Protein AF-A0A1G8BYV1-F1 (afdb_monomer_lite)

Structure (mmCIF, N/CA/C/O backbone):
data_AF-A0A1G8BYV1-F1
#
_entry.id   AF-A0A1G8BYV1-F1
#
loop_
_atom_site.group_PDB
_atom_site.id
_atom_site.type_symbol
_atom_site.label_atom_id
_atom_site.label_alt_id
_atom_site.label_comp_id
_atom_site.label_asym_id
_atom_site.label_entity_id
_atom_site.label_seq_id
_atom_site.pdbx_PDB_ins_code
_atom_site.Cartn_x
_atom_site.Cartn_y
_atom_site.Cartn_z
_atom_site.occupancy
_atom_site.B_iso_or_equiv
_atom_site.auth_seq_id
_atom_site.auth_comp_id
_atom_site.auth_asym_id
_atom_site.auth_atom_id
_atom_site.pdbx_PDB_model_num
ATOM 1 N N . MET A 1 1 ? -1.128 -7.886 -15.187 1.00 60.19 1 MET A N 1
ATOM 2 C CA . MET A 1 1 ? -1.543 -7.084 -14.016 1.00 60.19 1 MET A CA 1
ATOM 3 C C . MET A 1 1 ? -0.276 -6.617 -13.323 1.00 60.19 1 MET A C 1
ATOM 5 O O . MET A 1 1 ? 0.543 -7.463 -12.987 1.00 60.19 1 MET A O 1
ATOM 9 N N . ASP A 1 2 ? -0.068 -5.309 -13.189 1.00 83.81 2 ASP A N 1
ATOM 10 C CA . ASP A 1 2 ? 1.187 -4.757 -12.673 1.00 83.81 2 ASP A CA 1
ATOM 11 C C . ASP A 1 2 ? 1.365 -5.003 -11.177 1.00 83.81 2 ASP A C 1
ATOM 13 O O . ASP A 1 2 ? 0.437 -4.834 -10.382 1.00 83.81 2 ASP A O 1
ATOM 17 N N . ARG A 1 3 ? 2.593 -5.351 -10.780 1.00 82.62 3 ARG A N 1
ATOM 18 C CA . ARG A 1 3 ? 2.963 -5.586 -9.376 1.00 82.62 3 ARG A CA 1
ATOM 19 C C . ARG A 1 3 ? 2.657 -4.372 -8.493 1.00 82.62 3 ARG A C 1
ATOM 21 O O . ARG A 1 3 ? 2.202 -4.540 -7.368 1.00 82.62 3 ARG A O 1
ATOM 28 N N . ARG A 1 4 ? 2.824 -3.158 -9.032 1.00 87.50 4 ARG A N 1
ATOM 29 C CA . ARG A 1 4 ? 2.428 -1.900 -8.380 1.00 87.50 4 ARG A CA 1
ATOM 30 C C . ARG A 1 4 ? 0.929 -1.874 -8.075 1.00 87.50 4 ARG A C 1
ATOM 32 O O . ARG A 1 4 ? 0.542 -1.608 -6.945 1.00 87.50 4 ARG A O 1
ATOM 39 N N . THR A 1 5 ? 0.097 -2.186 -9.065 1.00 88.94 5 THR A N 1
ATOM 40 C CA . THR A 1 5 ? -1.366 -2.191 -8.929 1.00 88.94 5 THR A CA 1
ATOM 41 C C . THR A 1 5 ? -1.839 -3.238 -7.923 1.00 88.94 5 THR A C 1
ATOM 43 O O . THR A 1 5 ? -2.778 -2.980 -7.176 1.00 88.94 5 THR A O 1
ATOM 46 N N . ALA A 1 6 ? -1.174 -4.395 -7.853 1.00 92.31 6 ALA A N 1
ATOM 47 C CA . ALA A 1 6 ? -1.458 -5.401 -6.831 1.00 92.31 6 ALA A CA 1
ATOM 48 C C . ALA A 1 6 ? -1.155 -4.883 -5.412 1.00 92.31 6 ALA A C 1
ATOM 50 O O . ALA A 1 6 ? -2.004 -5.000 -4.533 1.00 92.31 6 ALA A O 1
ATOM 51 N N . CYS A 1 7 ? 0.002 -4.244 -5.206 1.00 92.38 7 CYS A N 1
ATOM 52 C CA . CYS A 1 7 ? 0.366 -3.667 -3.909 1.00 92.38 7 CYS A CA 1
ATOM 53 C C . CYS A 1 7 ? -0.582 -2.536 -3.474 1.00 92.38 7 CYS A C 1
ATOM 55 O O . CYS A 1 7 ? -0.940 -2.470 -2.302 1.00 92.38 7 CYS A O 1
ATOM 57 N N . LEU A 1 8 ? -1.035 -1.688 -4.405 1.00 92.69 8 LEU A N 1
ATOM 58 C CA . LEU A 1 8 ? -2.002 -0.623 -4.105 1.00 92.69 8 LEU A CA 1
ATOM 59 C C . LEU A 1 8 ? -3.351 -1.187 -3.642 1.00 92.69 8 LEU A C 1
ATOM 61 O O . LEU A 1 8 ? -3.843 -0.796 -2.590 1.00 92.69 8 LEU A O 1
ATOM 65 N N . LYS A 1 9 ? -3.895 -2.179 -4.359 1.00 94.38 9 LYS A N 1
ATOM 66 C CA . LYS A 1 9 ? -5.144 -2.852 -3.958 1.00 94.38 9 LYS A CA 1
ATOM 67 C C . LYS A 1 9 ? -5.054 -3.474 -2.568 1.00 94.38 9 LYS A C 1
ATOM 69 O O . LYS A 1 9 ? -6.031 -3.502 -1.830 1.00 94.38 9 LYS A O 1
ATOM 74 N N . GLN A 1 10 ? -3.883 -4.002 -2.229 1.00 94.00 10 GLN A N 1
ATOM 75 C CA . GLN A 1 10 ? -3.656 -4.628 -0.938 1.00 94.00 10 GLN A CA 1
ATOM 76 C C . GLN A 1 10 ? -3.603 -3.582 0.182 1.00 94.00 10 GLN A C 1
ATOM 78 O O . GLN A 1 10 ? -4.226 -3.789 1.218 1.00 94.00 10 GLN A O 1
ATOM 83 N N . ALA A 1 11 ? -2.956 -2.434 -0.050 1.00 94.31 11 ALA A N 1
ATOM 84 C CA . ALA A 1 11 ? -2.966 -1.307 0.882 1.00 94.31 11 ALA A CA 1
ATOM 85 C C . ALA A 1 11 ? -4.385 -0.764 1.134 1.00 94.31 11 ALA A C 1
ATOM 87 O O . ALA A 1 11 ? -4.743 -0.505 2.282 1.00 94.31 11 ALA A O 1
ATOM 88 N N . ASP A 1 12 ? -5.208 -0.651 0.088 1.00 93.81 12 ASP A N 1
ATOM 89 C CA . ASP A 1 12 ? -6.602 -0.210 0.219 1.00 93.81 12 ASP A CA 1
ATOM 90 C C . ASP A 1 12 ? -7.433 -1.192 1.059 1.00 93.81 12 ASP A C 1
ATOM 92 O O . ASP A 1 12 ? -8.158 -0.771 1.958 1.00 93.81 12 ASP A O 1
ATOM 96 N N . ALA A 1 13 ? -7.249 -2.501 0.865 1.00 95.12 13 ALA A N 1
ATOM 97 C CA . ALA A 1 13 ? -7.924 -3.517 1.674 1.00 95.12 13 ALA A CA 1
ATOM 98 C C . ALA A 1 13 ? -7.548 -3.439 3.168 1.00 95.12 13 ALA A C 1
ATOM 100 O O . ALA A 1 13 ? -8.376 -3.713 4.036 1.00 95.12 13 ALA A O 1
ATOM 101 N N . PHE A 1 14 ? -6.306 -3.064 3.495 1.00 93.38 14 PHE A N 1
ATOM 102 C CA . PHE A 1 14 ? -5.898 -2.835 4.885 1.00 93.38 14 PHE A CA 1
ATOM 103 C C . PHE A 1 14 ? -6.469 -1.538 5.460 1.00 93.38 14 PHE A C 1
ATOM 105 O O . PHE A 1 14 ? -6.861 -1.520 6.622 1.00 93.38 14 PHE A O 1
ATOM 112 N N . ARG A 1 15 ? -6.613 -0.481 4.654 1.00 91.44 15 ARG A N 1
ATOM 113 C CA . ARG A 1 15 ? -7.313 0.743 5.079 1.00 91.44 15 ARG A CA 1
ATOM 114 C C . ARG A 1 15 ? -8.785 0.491 5.381 1.00 91.44 15 ARG A C 1
ATOM 116 O O . ARG A 1 15 ? -9.285 0.982 6.386 1.00 91.44 15 ARG A O 1
ATOM 123 N N . GLU A 1 16 ? -9.466 -0.303 4.559 1.00 93.56 16 GLU A N 1
ATOM 124 C CA . GLU A 1 16 ? -10.847 -0.715 4.838 1.00 93.56 16 GLU A CA 1
ATOM 125 C C . GLU A 1 16 ? -10.943 -1.504 6.150 1.00 93.56 16 GLU A C 1
ATOM 127 O O . GLU A 1 16 ? -11.845 -1.260 6.951 1.00 93.56 16 GLU A O 1
ATOM 132 N N . LYS A 1 17 ? -9.976 -2.393 6.419 1.00 91.69 17 LYS A N 1
ATOM 133 C CA . LYS A 1 17 ? -9.886 -3.101 7.704 1.00 91.69 17 LYS A CA 1
ATOM 134 C C . LYS A 1 17 ? -9.626 -2.166 8.879 1.00 91.69 17 LYS A C 1
ATOM 136 O O . LYS A 1 17 ? -10.252 -2.355 9.910 1.00 91.69 17 LYS A O 1
ATOM 141 N N . ALA A 1 18 ? -8.778 -1.153 8.721 1.00 93.06 18 ALA A N 1
ATOM 142 C CA . ALA A 1 18 ? -8.523 -0.164 9.767 1.00 93.06 18 ALA A CA 1
ATOM 143 C C . ALA A 1 18 ? -9.808 0.586 10.159 1.00 93.06 18 ALA A C 1
ATOM 145 O O . ALA A 1 18 ? -10.076 0.789 11.338 1.00 93.06 18 ALA A O 1
ATOM 146 N N . ILE A 1 19 ? -10.642 0.941 9.175 1.00 92.50 19 ILE A N 1
ATOM 147 C CA . ILE A 1 19 ? -11.944 1.583 9.419 1.00 92.50 19 ILE A CA 1
ATOM 148 C C . ILE A 1 19 ? -12.916 0.615 10.112 1.00 92.50 19 ILE A C 1
ATOM 150 O O . ILE A 1 19 ? -13.667 1.023 10.998 1.00 92.50 19 ILE A O 1
ATOM 154 N N . ALA A 1 20 ? -12.917 -0.657 9.703 1.00 93.94 20 ALA A N 1
ATOM 155 C CA . ALA A 1 20 ? -13.805 -1.682 10.249 1.00 93.94 20 ALA A CA 1
ATOM 156 C C . ALA A 1 20 ? -13.391 -2.180 11.647 1.00 93.94 20 ALA A C 1
ATOM 158 O O . ALA A 1 20 ? -14.249 -2.629 12.406 1.00 93.94 20 ALA A O 1
ATOM 159 N N . ASP A 1 21 ? -12.105 -2.097 11.988 1.00 91.56 21 ASP A N 1
ATOM 160 C CA . ASP A 1 21 ? -11.530 -2.533 13.260 1.00 91.56 21 ASP A CA 1
ATOM 161 C C . ASP A 1 21 ? -10.665 -1.426 13.891 1.00 91.56 21 ASP A C 1
ATOM 163 O O . ASP A 1 21 ? -9.434 -1.427 13.765 1.00 91.56 21 ASP A O 1
ATOM 167 N N . PRO A 1 22 ? -11.302 -0.481 14.611 1.00 88.88 22 PRO A N 1
ATOM 168 C CA . PRO A 1 22 ? -10.607 0.625 15.256 1.00 88.88 22 PRO A CA 1
ATOM 169 C C . PRO A 1 22 ? -9.620 0.186 16.347 1.00 88.88 22 PRO A C 1
ATOM 171 O O . PRO A 1 22 ? -8.730 0.954 16.700 1.00 88.88 22 PRO A O 1
ATOM 174 N N . ALA A 1 23 ? -9.778 -1.023 16.903 1.00 94.56 23 ALA A N 1
ATOM 175 C CA . ALA A 1 23 ? -8.936 -1.519 17.992 1.00 94.56 23 ALA A CA 1
ATOM 176 C C . ALA A 1 23 ? -7.510 -1.838 17.524 1.00 94.56 23 ALA A C 1
ATOM 178 O O . ALA A 1 23 ? -6.564 -1.631 18.278 1.00 94.56 23 ALA A O 1
ATOM 179 N N . HIS A 1 24 ? -7.364 -2.272 16.272 1.00 93.38 24 HIS A N 1
ATOM 180 C CA . HIS A 1 24 ? -6.073 -2.525 15.628 1.00 93.38 24 HIS A CA 1
ATOM 181 C C . HIS A 1 24 ? -5.820 -1.536 14.486 1.00 93.38 24 HIS A C 1
ATOM 183 O O . HIS A 1 24 ? -5.079 -1.835 13.550 1.00 93.38 24 HIS A O 1
ATOM 189 N N . HIS A 1 25 ? -6.457 -0.361 14.533 1.00 90.38 25 HIS A N 1
ATOM 1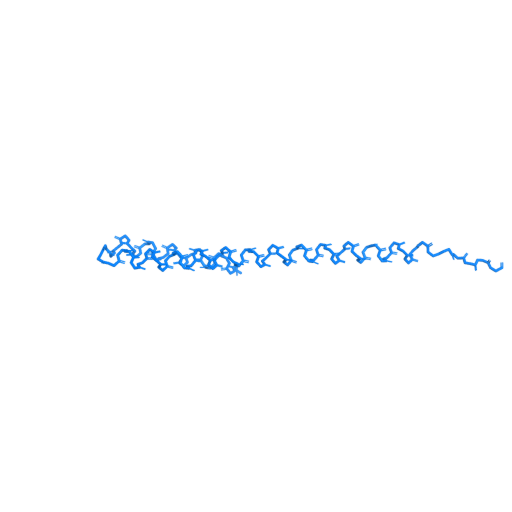90 C CA . HIS A 1 25 ? -6.377 0.635 13.469 1.00 90.38 25 HIS A CA 1
ATOM 191 C C . HIS A 1 25 ? -4.925 0.942 13.099 1.00 90.38 25 HIS A C 1
ATOM 193 O O . HIS A 1 25 ? -4.561 0.866 11.928 1.00 90.38 25 HIS A O 1
ATOM 199 N N . ASP A 1 26 ? -4.085 1.219 14.095 1.00 92.44 26 ASP A N 1
ATOM 200 C CA . ASP A 1 26 ? -2.687 1.586 13.866 1.00 92.44 26 ASP A CA 1
ATOM 201 C C . ASP A 1 26 ? -1.882 0.432 13.248 1.00 92.44 26 ASP A C 1
ATOM 203 O O . ASP A 1 26 ? -1.125 0.654 12.305 1.00 92.44 26 ASP A O 1
ATOM 207 N N . GLU A 1 27 ? -2.129 -0.814 13.663 1.00 93.69 27 GLU A N 1
ATOM 208 C CA . GLU A 1 27 ? -1.497 -2.000 13.066 1.00 93.69 27 GLU A CA 1
ATOM 209 C C . GLU A 1 27 ? -1.906 -2.188 11.596 1.00 93.69 27 GLU A C 1
ATOM 211 O O . GLU A 1 27 ? -1.075 -2.486 10.733 1.00 93.69 27 GLU A O 1
ATOM 216 N N . TRP A 1 28 ? -3.184 -1.973 11.275 1.00 93.75 28 TRP A N 1
ATOM 217 C CA . TRP A 1 28 ? -3.671 -2.045 9.898 1.00 93.75 28 TRP A CA 1
ATOM 218 C C . TRP A 1 28 ? -3.121 -0.917 9.021 1.00 93.75 28 TRP A C 1
ATOM 220 O O . TRP A 1 28 ? -2.842 -1.135 7.837 1.00 93.75 28 TRP A O 1
ATOM 230 N N . ILE A 1 29 ? -2.918 0.273 9.589 1.00 94.56 29 ILE A N 1
ATOM 231 C CA . ILE A 1 29 ? -2.285 1.398 8.898 1.00 94.56 29 ILE A CA 1
ATOM 232 C C . ILE A 1 29 ? -0.801 1.111 8.640 1.00 94.56 29 ILE A C 1
ATOM 234 O O . ILE A 1 29 ? -0.341 1.339 7.518 1.00 94.56 29 ILE A O 1
ATOM 238 N N . ASP A 1 30 ? -0.077 0.537 9.601 1.00 95.62 30 ASP A N 1
ATOM 239 C CA . ASP A 1 30 ? 1.317 0.117 9.420 1.00 95.62 30 ASP A CA 1
ATOM 240 C C . ASP A 1 30 ? 1.463 -0.925 8.303 1.00 95.62 30 ASP A C 1
ATOM 242 O O . ASP A 1 30 ? 2.352 -0.826 7.449 1.00 95.62 30 ASP A O 1
ATOM 246 N N . GLU A 1 31 ? 0.562 -1.909 8.244 1.00 95.50 31 GLU A N 1
ATOM 247 C CA . GLU A 1 31 ? 0.536 -2.879 7.148 1.00 95.50 31 GLU A CA 1
ATOM 248 C C . GLU A 1 31 ? 0.224 -2.212 5.801 1.00 95.50 31 GLU A C 1
ATOM 250 O O . GLU A 1 31 ? 0.891 -2.496 4.801 1.00 95.50 31 GLU A O 1
ATOM 255 N N . ALA A 1 32 ? -0.718 -1.265 5.751 1.00 94.25 32 ALA A N 1
ATOM 256 C CA . ALA A 1 32 ? -1.005 -0.512 4.532 1.00 94.25 32 ALA A CA 1
ATOM 257 C C . ALA A 1 32 ? 0.219 0.286 4.041 1.00 94.25 32 ALA A C 1
ATOM 259 O O . ALA A 1 32 ? 0.512 0.288 2.841 1.00 94.25 32 ALA A O 1
ATOM 260 N N . ILE A 1 33 ? 0.977 0.910 4.949 1.00 94.12 33 ILE A N 1
ATOM 261 C CA . ILE A 1 33 ? 2.210 1.645 4.625 1.00 94.12 33 ILE A CA 1
ATOM 262 C C . ILE A 1 33 ? 3.258 0.706 4.013 1.00 94.12 33 ILE A C 1
ATOM 264 O O . ILE A 1 33 ? 3.786 1.002 2.939 1.00 94.12 33 ILE A O 1
ATOM 268 N N . LYS A 1 34 ? 3.479 -0.478 4.599 1.00 94.38 34 LYS A N 1
ATOM 269 C CA . LYS A 1 34 ? 4.407 -1.497 4.062 1.00 94.38 34 LYS A CA 1
ATOM 270 C C . LYS A 1 34 ? 4.060 -1.934 2.635 1.00 94.38 34 LYS A C 1
ATOM 272 O O . LYS A 1 34 ? 4.952 -2.308 1.859 1.00 94.38 34 LYS A O 1
ATOM 277 N N . TRP A 1 35 ? 2.776 -1.939 2.276 1.00 93.38 35 TRP A N 1
ATOM 278 C CA . TRP A 1 35 ? 2.323 -2.232 0.914 1.00 93.38 35 TRP A CA 1
ATOM 279 C C . TRP A 1 35 ? 2.529 -1.051 -0.039 1.00 93.38 35 TRP A C 1
ATOM 281 O O . TRP A 1 35 ? 2.944 -1.264 -1.183 1.00 93.38 35 TRP A O 1
ATOM 291 N N . LEU A 1 36 ? 2.325 0.184 0.423 1.00 92.62 36 LEU A N 1
ATOM 292 C CA . LEU A 1 36 ? 2.606 1.393 -0.357 1.00 92.62 36 LEU A CA 1
ATOM 293 C C . LEU A 1 36 ? 4.102 1.538 -0.672 1.00 92.62 36 LEU A C 1
ATOM 295 O O . LEU A 1 36 ? 4.466 1.826 -1.813 1.00 92.62 36 LEU A O 1
ATOM 299 N N . GLU A 1 37 ? 4.980 1.254 0.288 1.00 91.81 37 GLU A N 1
ATOM 300 C CA . GLU A 1 37 ? 6.434 1.252 0.087 1.00 91.81 37 GLU A CA 1
ATOM 301 C C . GLU A 1 37 ? 6.864 0.251 -0.992 1.00 91.81 37 GLU A C 1
ATOM 303 O O . GLU A 1 37 ? 7.605 0.595 -1.918 1.00 91.81 37 GLU A O 1
ATOM 308 N N . ARG A 1 38 ? 6.313 -0.968 -0.954 1.00 89.50 38 ARG A N 1
ATOM 309 C CA . ARG A 1 38 ? 6.540 -1.988 -1.990 1.00 89.50 38 ARG A CA 1
ATOM 310 C C . ARG A 1 38 ? 6.022 -1.557 -3.360 1.00 89.50 38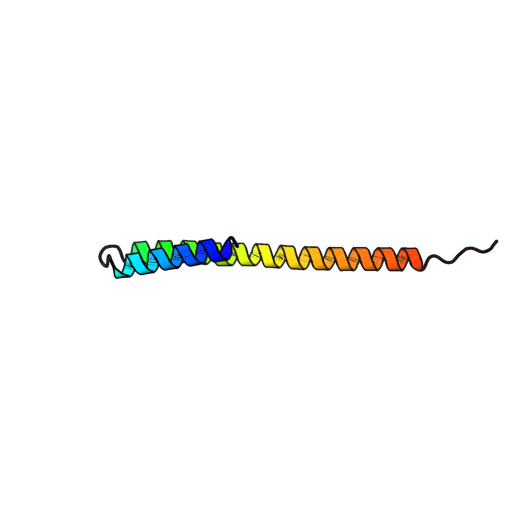 ARG A C 1
ATOM 312 O O . ARG A 1 38 ? 6.650 -1.865 -4.375 1.00 89.50 38 ARG A O 1
ATOM 319 N N . ALA A 1 39 ? 4.899 -0.839 -3.413 1.00 90.44 39 ALA A N 1
ATOM 320 C CA . ALA A 1 39 ? 4.361 -0.304 -4.661 1.00 90.44 39 ALA A CA 1
ATOM 321 C C . ALA A 1 39 ? 5.307 0.741 -5.279 1.00 90.44 39 ALA A C 1
ATOM 323 O O . ALA A 1 39 ? 5.536 0.731 -6.494 1.00 90.44 39 ALA A O 1
ATOM 324 N N . MET A 1 40 ? 5.892 1.611 -4.450 1.00 88.19 40 MET A N 1
ATOM 325 C CA . MET A 1 40 ? 6.889 2.593 -4.885 1.00 88.19 40 MET A CA 1
ATOM 326 C C . MET A 1 40 ? 8.176 1.920 -5.368 1.00 88.19 40 MET A C 1
ATOM 328 O O . MET A 1 40 ? 8.696 2.277 -6.425 1.00 88.19 40 MET A O 1
ATOM 332 N N . GLU A 1 41 ? 8.664 0.907 -4.653 1.00 84.25 41 GLU A N 1
ATOM 333 C CA . GLU A 1 41 ? 9.861 0.167 -5.055 1.00 84.25 41 GLU A CA 1
ATOM 334 C C . GLU A 1 41 ? 9.650 -0.582 -6.381 1.00 84.25 41 GLU A C 1
ATOM 336 O O . GLU A 1 41 ? 10.504 -0.540 -7.270 1.00 84.25 41 GLU A O 1
ATOM 341 N N . ALA A 1 42 ? 8.482 -1.204 -6.565 1.00 77.75 42 ALA A N 1
ATOM 342 C CA . ALA A 1 42 ? 8.111 -1.818 -7.835 1.00 77.75 42 ALA A CA 1
ATOM 343 C C . ALA A 1 42 ? 8.091 -0.787 -8.973 1.00 77.75 42 ALA A C 1
ATOM 345 O O . ALA A 1 42 ? 8.575 -1.077 -10.065 1.00 77.75 42 ALA A O 1
ATOM 346 N N . SER A 1 43 ? 7.603 0.430 -8.715 1.00 73.44 43 SER A N 1
ATOM 347 C CA . SER A 1 43 ? 7.655 1.514 -9.697 1.00 73.44 43 SER A CA 1
ATOM 348 C C . SER A 1 43 ? 9.079 1.952 -10.027 1.00 73.44 43 SER A C 1
ATOM 350 O O . SER A 1 43 ? 9.363 2.227 -11.188 1.00 73.44 43 SER A O 1
ATOM 352 N N . ARG A 1 44 ? 9.977 2.014 -9.035 1.00 70.62 44 ARG A N 1
ATOM 353 C CA . ARG A 1 44 ? 11.387 2.365 -9.254 1.00 70.62 44 ARG A CA 1
ATOM 354 C C . ARG A 1 44 ? 12.084 1.325 -10.130 1.00 70.62 44 ARG A C 1
ATOM 356 O O . ARG A 1 44 ? 12.819 1.689 -11.037 1.00 70.62 44 ARG A O 1
ATOM 363 N N . ARG A 1 45 ? 11.817 0.035 -9.909 1.00 61.91 45 ARG A N 1
ATOM 364 C CA . ARG A 1 45 ? 12.360 -1.050 -10.748 1.00 61.91 45 ARG A CA 1
ATOM 365 C C . ARG A 1 45 ? 11.840 -0.983 -12.188 1.00 61.91 45 ARG A C 1
ATOM 367 O O . ARG A 1 45 ? 12.596 -1.244 -13.119 1.00 61.91 45 ARG A O 1
ATOM 374 N N . VAL A 1 46 ? 10.575 -0.602 -12.376 1.00 60.16 46 VAL A N 1
ATOM 375 C CA . VAL A 1 46 ? 10.010 -0.357 -13.713 1.00 60.16 46 VAL A CA 1
ATOM 376 C C . VAL A 1 46 ? 10.673 0.853 -14.380 1.00 60.16 46 VAL A C 1
ATOM 378 O O . VAL A 1 46 ? 11.060 0.753 -15.534 1.00 60.16 46 VAL A O 1
ATOM 381 N N . ALA A 1 47 ? 10.890 1.958 -13.660 1.00 59.91 47 ALA A N 1
ATOM 382 C CA . ALA A 1 47 ? 11.581 3.128 -14.212 1.00 59.91 47 ALA A CA 1
ATOM 383 C C . ALA A 1 47 ? 13.010 2.791 -14.682 1.00 59.91 47 ALA A C 1
ATOM 385 O O . ALA A 1 47 ? 13.352 3.059 -15.827 1.00 59.91 47 ALA A O 1
ATOM 386 N N . VAL A 1 48 ? 13.795 2.090 -13.855 1.00 61.03 48 VAL A N 1
ATOM 387 C CA . VAL A 1 48 ? 15.171 1.679 -14.203 1.00 61.03 48 VAL A CA 1
ATOM 388 C C . VAL A 1 48 ? 15.210 0.739 -15.414 1.00 61.03 48 VAL A C 1
ATOM 390 O O . VAL A 1 48 ? 16.125 0.806 -16.228 1.00 61.03 48 VAL A O 1
ATOM 393 N N . THR A 1 49 ? 14.225 -0.152 -15.556 1.00 63.12 49 THR A N 1
ATOM 394 C CA . THR A 1 49 ? 14.169 -1.065 -16.712 1.00 63.12 49 THR A CA 1
ATOM 395 C C . THR A 1 49 ? 13.745 -0.371 -18.005 1.00 63.12 49 THR A C 1
ATOM 397 O O . THR A 1 49 ? 14.156 -0.818 -19.074 1.00 63.12 49 THR A O 1
ATOM 400 N N . ILE A 1 50 ? 12.969 0.714 -17.928 1.00 61.06 50 ILE A N 1
ATOM 401 C CA . ILE A 1 50 ? 12.640 1.549 -19.090 1.00 61.06 50 ILE A CA 1
ATOM 402 C C . ILE A 1 50 ? 13.886 2.321 -19.538 1.00 61.06 50 ILE A C 1
ATOM 404 O O . ILE A 1 50 ? 14.279 2.166 -20.692 1.00 61.06 50 ILE A O 1
ATOM 408 N N . GLU A 1 51 ? 14.572 3.012 -18.621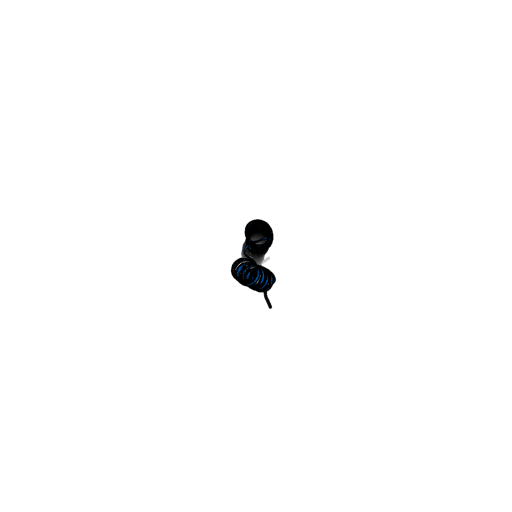 1.00 62.16 51 GLU A N 1
ATOM 409 C CA . GLU A 1 51 ? 15.793 3.767 -18.948 1.00 62.16 51 GLU A CA 1
ATOM 410 C C . GLU A 1 51 ? 16.886 2.857 -19.534 1.00 62.16 51 GLU A C 1
ATOM 412 O O . GLU A 1 51 ? 17.493 3.179 -20.553 1.00 62.16 51 GLU A O 1
ATOM 417 N N . ALA A 1 52 ? 17.092 1.664 -18.963 1.00 62.28 52 ALA A N 1
ATOM 418 C CA . ALA A 1 52 ? 18.070 0.705 -19.482 1.00 62.28 52 ALA A CA 1
ATOM 419 C C . ALA A 1 52 ? 17.727 0.189 -20.891 1.00 62.28 52 ALA A C 1
ATOM 421 O O . ALA A 1 52 ? 18.624 -0.133 -21.669 1.00 62.28 52 ALA A O 1
ATOM 422 N N . LYS A 1 53 ? 16.436 0.086 -21.226 1.00 59.31 53 LYS A N 1
ATOM 423 C CA . LYS A 1 53 ? 15.988 -0.337 -22.556 1.00 59.31 53 LYS A CA 1
ATOM 424 C C . LYS A 1 53 ? 16.142 0.788 -23.580 1.00 59.31 53 LYS A C 1
ATOM 426 O O . LYS A 1 53 ? 16.499 0.510 -24.719 1.00 59.31 53 LYS A O 1
ATOM 431 N N . GLU A 1 54 ? 15.883 2.031 -23.188 1.00 63.84 54 GLU A N 1
ATOM 432 C CA . GLU A 1 54 ? 16.096 3.207 -24.037 1.00 63.84 54 GLU A CA 1
ATOM 433 C C . GLU A 1 54 ? 17.583 3.396 -24.356 1.00 63.84 54 GLU A C 1
ATOM 435 O O . GLU A 1 54 ? 17.929 3.601 -25.518 1.00 63.84 54 GLU A O 1
ATOM 440 N N . ASP A 1 55 ? 18.464 3.218 -23.368 1.00 65.44 55 ASP A N 1
ATOM 441 C CA . ASP A 1 55 ? 19.917 3.297 -23.558 1.00 65.44 55 ASP A CA 1
ATOM 442 C C . ASP A 1 55 ? 20.431 2.199 -24.507 1.00 65.44 55 ASP A C 1
ATOM 444 O O . ASP A 1 55 ? 21.207 2.470 -25.423 1.00 65.44 55 ASP A O 1
ATOM 448 N N . TRP A 1 56 ? 19.912 0.972 -24.377 1.00 64.88 56 TRP A N 1
ATOM 449 C CA . TRP A 1 56 ? 20.218 -0.125 -25.303 1.00 64.88 56 TRP A CA 1
ATOM 450 C C . TRP A 1 56 ? 19.774 0.166 -26.740 1.00 64.88 56 TRP A C 1
ATOM 452 O O . TRP A 1 56 ? 20.521 -0.102 -27.675 1.00 64.88 56 TRP A O 1
ATOM 462 N N . LEU A 1 57 ? 18.579 0.732 -26.931 1.00 69.19 57 LE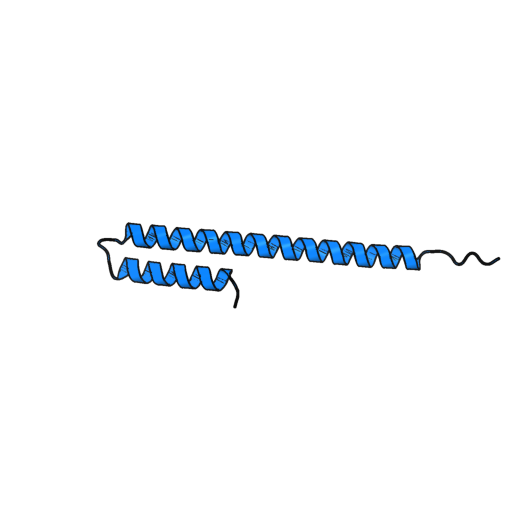U A N 1
ATOM 463 C CA . LEU A 1 57 ? 18.066 1.084 -28.260 1.00 69.19 57 LEU A CA 1
ATOM 464 C C . LEU A 1 57 ? 18.855 2.239 -28.897 1.00 69.19 57 LEU A C 1
ATOM 466 O O . LEU A 1 57 ? 19.068 2.244 -30.107 1.00 69.19 57 LEU A O 1
ATOM 470 N N . LEU A 1 58 ? 19.317 3.200 -28.093 1.00 69.94 58 LEU A N 1
ATOM 471 C CA . LEU A 1 58 ? 20.193 4.287 -28.537 1.00 69.94 58 LEU A CA 1
ATOM 472 C C . LEU A 1 58 ? 21.589 3.780 -28.921 1.00 69.94 58 LEU A C 1
ATOM 474 O O . LEU A 1 58 ? 22.137 4.223 -29.930 1.00 69.94 58 LEU A O 1
ATOM 478 N N . GLN A 1 59 ? 22.154 2.845 -28.153 1.00 67.56 59 GLN A N 1
ATOM 479 C CA . GLN A 1 59 ? 23.442 2.221 -28.471 1.00 67.56 59 GLN A CA 1
ATOM 480 C C . GLN A 1 59 ? 23.369 1.336 -29.720 1.00 67.56 59 GLN A C 1
ATOM 482 O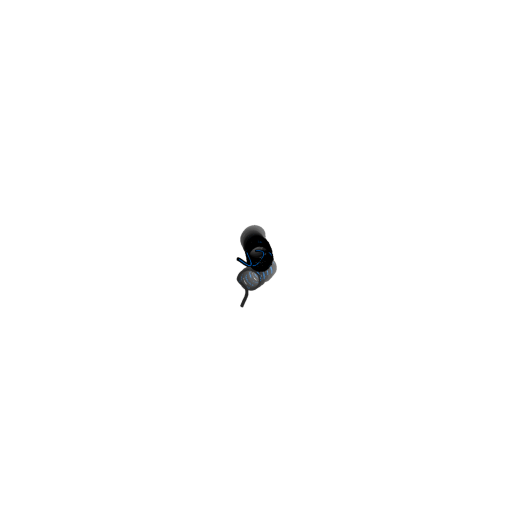 O . GLN A 1 59 ? 24.281 1.384 -30.542 1.00 67.56 59 GLN A O 1
ATOM 487 N N . ASP A 1 60 ? 22.287 0.575 -29.891 1.00 68.50 60 ASP A N 1
ATOM 488 C CA . ASP A 1 60 ? 22.044 -0.264 -31.070 1.00 68.50 60 ASP A CA 1
ATOM 489 C C . ASP A 1 60 ? 21.906 0.592 -32.342 1.00 68.50 60 ASP A C 1
ATOM 491 O O . ASP A 1 60 ? 22.654 0.405 -33.304 1.00 68.50 60 ASP A O 1
ATOM 495 N N . ALA A 1 61 ? 21.089 1.651 -32.291 1.00 71.12 61 ALA A N 1
ATOM 496 C CA . ALA A 1 61 ? 20.944 2.598 -33.396 1.00 71.12 61 ALA A CA 1
ATOM 497 C C . ALA A 1 61 ? 22.255 3.343 -33.722 1.00 71.12 61 ALA A C 1
ATOM 499 O O . ALA A 1 61 ? 22.570 3.584 -34.890 1.00 71.12 61 ALA A O 1
ATOM 500 N N . ALA A 1 62 ? 23.051 3.699 -32.708 1.00 71.62 62 ALA A N 1
ATOM 501 C CA . ALA A 1 62 ? 24.363 4.312 -32.908 1.00 71.62 62 ALA A CA 1
ATOM 502 C C . ALA A 1 62 ? 25.380 3.329 -33.517 1.00 71.62 62 ALA A C 1
ATOM 504 O O . ALA A 1 62 ? 26.192 3.727 -34.359 1.00 71.62 62 ALA A O 1
ATOM 505 N N . ALA A 1 63 ? 25.327 2.051 -33.134 1.00 74.00 63 ALA A N 1
ATOM 506 C CA . ALA A 1 63 ? 26.167 0.997 -33.693 1.00 74.00 63 ALA A CA 1
ATOM 507 C C . ALA A 1 63 ? 25.808 0.700 -35.160 1.00 74.00 63 ALA A C 1
ATOM 509 O O . ALA A 1 63 ? 26.710 0.603 -35.996 1.00 74.00 63 ALA A O 1
ATOM 510 N N . GLU A 1 64 ? 24.517 0.644 -35.504 1.00 71.00 64 GLU A N 1
ATOM 511 C CA . GLU A 1 64 ? 24.050 0.537 -36.894 1.00 71.00 64 GLU A CA 1
ATOM 512 C C . GLU A 1 64 ? 24.496 1.737 -37.740 1.00 71.00 64 GLU A C 1
ATOM 514 O O . GLU A 1 64 ? 25.026 1.566 -38.841 1.00 71.00 64 GLU A O 1
ATOM 519 N N . ALA A 1 65 ? 24.368 2.959 -37.214 1.00 72.56 65 ALA A N 1
ATOM 520 C CA . ALA A 1 65 ? 24.805 4.164 -37.913 1.00 72.56 65 ALA A CA 1
ATOM 521 C C . ALA A 1 65 ? 26.327 4.188 -38.149 1.00 72.56 65 ALA A C 1
ATOM 523 O O . ALA A 1 65 ? 26.786 4.652 -39.194 1.00 72.56 65 ALA A O 1
ATOM 524 N N . LEU A 1 66 ? 27.130 3.683 -37.209 1.00 71.44 66 LEU A N 1
ATOM 525 C CA . LEU A 1 66 ? 28.585 3.551 -37.362 1.00 71.44 66 LEU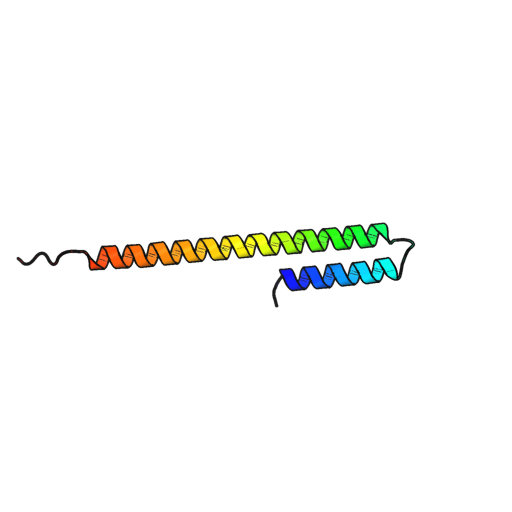 A CA 1
ATOM 526 C C . LEU A 1 66 ? 28.971 2.490 -38.401 1.00 71.44 66 LEU A C 1
ATOM 528 O O . LEU A 1 66 ? 29.903 2.705 -39.177 1.00 71.44 66 LEU A O 1
ATOM 532 N N . LEU A 1 67 ? 28.241 1.375 -38.460 1.00 69.94 67 LEU A N 1
ATOM 533 C CA . LEU A 1 67 ? 28.442 0.334 -39.470 1.00 69.94 67 LEU A CA 1
ATOM 534 C C . LEU A 1 67 ? 28.053 0.815 -40.873 1.00 69.94 67 LEU A C 1
ATOM 536 O O . LEU A 1 67 ? 28.762 0.518 -41.834 1.00 69.94 67 LEU A O 1
ATOM 540 N N . SER A 1 68 ? 26.991 1.618 -40.985 1.00 66.38 68 SER A N 1
ATOM 541 C CA . SER A 1 68 ? 26.528 2.183 -42.256 1.00 66.38 68 SER A CA 1
ATOM 542 C C . SER A 1 68 ? 27.403 3.330 -42.786 1.00 66.38 68 SER A C 1
ATOM 544 O O . SER A 1 68 ? 27.303 3.673 -43.962 1.00 66.38 68 SER A O 1
ATOM 546 N N . GLN A 1 69 ? 28.263 3.925 -41.950 1.00 64.31 69 GLN A N 1
ATOM 547 C CA . GLN A 1 69 ? 29.206 4.989 -42.332 1.00 64.31 69 GLN A CA 1
ATOM 548 C C . GLN A 1 69 ? 30.581 4.462 -42.771 1.00 64.31 69 GLN A C 1
ATOM 550 O O . GLN A 1 69 ? 31.473 5.257 -43.075 1.00 64.31 69 GLN A O 1
ATOM 555 N N . ARG A 1 70 ? 30.791 3.140 -42.807 1.00 60.03 70 ARG A N 1
ATOM 556 C CA . ARG A 1 70 ? 32.052 2.556 -43.273 1.00 60.03 70 ARG A CA 1
ATOM 557 C C . ARG A 1 70 ? 32.201 2.839 -44.779 1.00 60.03 70 ARG A C 1
ATOM 559 O O . ARG A 1 70 ? 31.425 2.297 -45.559 1.00 60.03 70 ARG A O 1
ATOM 566 N N . PRO A 1 71 ? 33.172 3.662 -45.218 1.00 56.84 71 PRO A N 1
ATOM 567 C CA . PRO A 1 71 ? 33.299 3.979 -46.629 1.00 56.84 71 PRO A CA 1
ATOM 568 C C . PRO A 1 71 ? 33.762 2.729 -47.374 1.00 56.84 71 PRO A C 1
ATOM 570 O O . PRO A 1 71 ? 34.745 2.085 -46.988 1.00 56.84 71 PRO A O 1
ATOM 573 N N . GLU A 1 72 ? 33.043 2.399 -48.444 1.00 59.31 72 GLU A N 1
ATOM 574 C CA . GLU A 1 72 ? 33.463 1.466 -49.480 1.00 59.31 72 GLU A CA 1
ATOM 575 C C . GLU A 1 72 ? 34.875 1.890 -49.923 1.00 59.31 72 GLU A C 1
ATOM 577 O O . GLU A 1 72 ? 35.044 2.880 -50.639 1.00 59.31 72 GLU A O 1
ATOM 582 N N . ARG A 1 73 ? 35.919 1.189 -49.456 1.00 58.38 73 ARG A N 1
ATOM 583 C CA . ARG A 1 73 ? 37.259 1.288 -50.046 1.00 58.38 73 ARG A CA 1
ATOM 584 C C . ARG A 1 73 ? 37.135 0.746 -51.471 1.00 58.38 73 ARG A C 1
ATOM 586 O O . ARG A 1 73 ? 37.321 -0.446 -51.691 1.00 58.38 73 ARG A O 1
ATOM 593 N N . SER A 1 74 ? 36.758 1.617 -52.405 1.00 50.19 74 SER A N 1
ATOM 594 C CA . SER A 1 74 ? 36.918 1.369 -53.835 1.00 50.19 74 SER A CA 1
ATOM 595 C C . SER A 1 74 ? 38.411 1.242 -54.109 1.00 50.19 74 SER A C 1
ATOM 597 O O . SER A 1 74 ? 39.191 2.108 -53.700 1.00 50.19 74 SER A O 1
ATOM 599 N N . GLY A 1 75 ? 38.770 0.088 -54.671 1.00 54.06 75 GLY A N 1
ATOM 600 C CA . GLY A 1 75 ? 40.130 -0.293 -55.041 1.00 54.06 75 GLY A CA 1
ATOM 601 C C . GLY A 1 75 ? 40.678 0.443 -56.251 1.00 54.06 75 GLY A C 1
ATOM 602 O O . GLY A 1 75 ? 39.948 1.263 -56.851 1.00 54.06 75 GLY A O 1
#

pLDDT: mean 79.36, std 14.29, range [50.19, 95.62]

Secondary structure (DSSP, 8-state):
--HHHHHHHHHHHHHHHHHH-GGGHHHHHHHHHHHHHHHHHHHHHHHHHHHHHHHHHHHHHHHHHHHHT------

Foldseek 3Di:
DQPLVVLQVVLVVLCVVLVVDVPCNVVSNVVSVVSNVSSVVSVVVVVVVVVVVVVVVVVVVVVVVVVVPPDDPDD

Sequence (75 aa):
MDRRTACLKQADAFREKAIADPAHHDEWIDEAIKWLERAMEASRRVAVTIEAKEDWLLQDAAAEALLSQRPERSG

Radius of gyration: 24.1 Å; chains: 1; bounding box: 54×12×73 Å